Protein AF-A0AAQ2W128-F1 (afdb_monomer)

Sequence (150 aa):
MATVKYYVEHPNERPHSDNGFGNASDHVQRNKNGQADTNQTEKPQTEKPEEETPREEKPQSEKPESPKPTEEPEEESPEESEEPQVETEKVKEKLREAEDLLGKIQDPIIKSNAKETLTGLKNNLLFGTQDNNTIMAEAEKLLALLKESK

Solvent-accessible surface area (backbone atoms only — not comparable to full-atom values): 10312 Å² total; per-residue (Å²): 137,86,55,77,68,55,40,71,80,34,66,90,73,44,86,75,73,84,80,60,90,74,80,84,73,78,73,77,79,87,72,84,88,79,91,76,89,80,83,88,81,83,88,86,84,91,85,84,89,77,92,87,83,82,88,86,77,88,84,84,88,79,81,89,81,82,85,79,90,77,88,73,86,74,82,75,72,80,76,87,72,90,59,9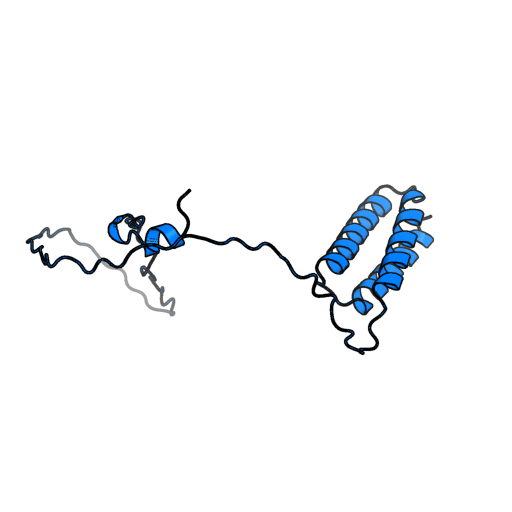9,58,52,56,68,65,61,43,52,52,48,51,48,54,38,52,64,43,50,72,65,38,76,50,69,66,60,39,51,53,52,50,52,51,51,51,51,50,51,49,27,65,74,71,59,77,49,56,51,54,60,48,38,56,52,42,51,52,51,39,50,53,47,64,73,55,92

Nearest PDB structures (foldseek):
  3lof-assembly3_E  TM=7.075E-01  e=1.823E+00  Homo sapiens
  5h6i-assembly3_C  TM=7.784E-01  e=4.590E+00  Streptococcus agalactiae
  6jlc-assembly1_A  TM=7.181E-01  e=9.033E+00  Mobiluncus curtisii ATCC 43063

Foldseek 3Di:
DDDPVNCVVVVVPPPDCPVPPDDPPPVPPPDDDDDDDDDDDDDDDDDDDDDDDDDDDDDDDDDDDDDDDDDDPPPPPDDDDPDPFDPLVVLVVLLVLLVVLLVVFPDPVLSVVLVVLSVVLVVCSVVVVDTRVVSSVSSVVSNVSSVVRD

Organism: Streptococcus pneumoniae (NCBI:txid1313)

Mean predicted aligned error: 20.37 Å

Structure (mmCIF, N/CA/C/O backbone):
data_AF-A0AAQ2W128-F1
#
_entry.id   AF-A0AAQ2W128-F1
#
loop_
_atom_site.group_PDB
_atom_site.id
_atom_site.type_symbol
_atom_site.label_atom_id
_atom_site.label_alt_id
_atom_site.label_comp_id
_atom_site.label_asym_id
_atom_site.label_entity_id
_atom_site.label_seq_id
_atom_site.pdbx_PDB_ins_code
_atom_site.Cartn_x
_atom_site.Cartn_y
_atom_site.Cartn_z
_atom_site.occupancy
_atom_site.B_iso_or_equiv
_atom_site.auth_seq_id
_atom_site.auth_comp_id
_atom_site.auth_asym_id
_atom_site.auth_atom_id
_atom_site.pdbx_PDB_model_num
ATOM 1 N N . MET A 1 1 ? -12.850 6.076 -35.286 1.00 56.25 1 MET A N 1
ATOM 2 C CA . MET A 1 1 ? -11.584 6.621 -34.752 1.00 56.25 1 MET A CA 1
ATOM 3 C C . MET A 1 1 ? -10.481 6.202 -35.707 1.00 56.25 1 MET A C 1
ATOM 5 O O . MET A 1 1 ? -10.318 5.007 -35.903 1.00 56.25 1 MET A O 1
ATOM 9 N N . ALA A 1 2 ? -9.808 7.145 -36.366 1.00 58.50 2 ALA A N 1
ATOM 10 C CA . ALA A 1 2 ? -8.711 6.827 -37.279 1.00 58.50 2 ALA A CA 1
ATOM 11 C C . ALA A 1 2 ? -7.399 6.752 -36.489 1.00 58.50 2 ALA A C 1
ATOM 13 O O . ALA A 1 2 ? -7.067 7.664 -35.734 1.00 58.50 2 ALA A O 1
ATOM 14 N N . THR A 1 3 ? -6.677 5.642 -36.619 1.00 60.78 3 THR A N 1
ATOM 15 C CA . THR A 1 3 ? -5.373 5.447 -35.971 1.00 60.78 3 THR A CA 1
ATOM 16 C C . THR A 1 3 ? -4.283 6.183 -36.739 1.00 60.78 3 THR A C 1
ATOM 18 O O . THR A 1 3 ? -4.385 6.305 -37.953 1.00 60.78 3 THR A O 1
ATOM 21 N N . VAL A 1 4 ? -3.197 6.588 -36.076 1.00 68.81 4 VAL A N 1
ATOM 22 C CA . VAL A 1 4 ? -2.044 7.264 -36.709 1.00 68.81 4 VAL A CA 1
ATOM 23 C C . VAL A 1 4 ? -1.557 6.542 -37.978 1.00 68.81 4 VAL A C 1
ATOM 25 O O . VAL A 1 4 ? -1.215 7.202 -38.953 1.00 68.81 4 VAL A O 1
ATOM 28 N N . LYS A 1 5 ? -1.629 5.200 -38.009 1.00 72.44 5 LYS A N 1
ATOM 29 C CA . LYS A 1 5 ? -1.322 4.374 -39.192 1.00 72.44 5 LYS A CA 1
ATOM 30 C C . LYS A 1 5 ? -2.143 4.752 -40.436 1.00 72.44 5 LYS A C 1
ATOM 32 O O . LYS A 1 5 ? -1.579 4.856 -41.515 1.00 72.44 5 LYS A O 1
ATOM 37 N N . TYR A 1 6 ? -3.435 5.046 -40.280 1.00 80.31 6 TYR A N 1
ATOM 38 C CA . TYR A 1 6 ? -4.336 5.414 -41.382 1.00 80.31 6 TYR A CA 1
ATOM 39 C C . TYR A 1 6 ? -3.842 6.656 -42.127 1.00 80.31 6 TYR A C 1
ATOM 41 O O . TYR A 1 6 ? -3.812 6.692 -43.351 1.00 80.31 6 TYR A O 1
ATOM 49 N N . TYR A 1 7 ? -3.374 7.654 -41.383 1.00 78.44 7 TYR A N 1
ATOM 50 C CA . TYR A 1 7 ? -2.864 8.904 -41.931 1.00 78.44 7 TYR A CA 1
ATOM 51 C C . TYR A 1 7 ? -1.473 8.782 -42.558 1.00 78.44 7 TYR A C 1
ATOM 53 O O . TYR A 1 7 ? -1.069 9.646 -43.336 1.00 78.44 7 TYR A O 1
ATOM 61 N N . VAL A 1 8 ? -0.710 7.737 -42.236 1.00 78.06 8 VAL A N 1
ATOM 62 C CA . VAL A 1 8 ? 0.535 7.425 -42.953 1.00 78.06 8 VAL A CA 1
ATOM 63 C C . VAL A 1 8 ? 0.220 7.005 -44.387 1.00 78.06 8 VAL A C 1
ATOM 65 O O . VAL A 1 8 ? 0.871 7.489 -45.306 1.00 78.06 8 VAL A O 1
ATOM 68 N N . GLU A 1 9 ? -0.821 6.194 -44.565 1.00 72.38 9 GLU A N 1
ATOM 69 C CA . GLU A 1 9 ? -1.276 5.699 -45.870 1.00 72.38 9 GLU A CA 1
ATOM 70 C C . GLU A 1 9 ? -2.165 6.703 -46.625 1.00 72.38 9 GLU A C 1
ATOM 72 O O . GLU A 1 9 ? -2.154 6.728 -47.853 1.00 72.38 9 GLU A O 1
ATOM 77 N N . HIS A 1 10 ? -2.882 7.574 -45.907 1.00 80.06 10 HIS A N 1
ATOM 78 C CA . HIS A 1 10 ? -3.784 8.587 -46.467 1.00 80.06 10 HIS A CA 1
ATOM 79 C C . HIS A 1 10 ? -3.293 9.998 -46.095 1.00 80.06 10 HIS A C 1
ATOM 81 O O . HIS A 1 10 ? -3.895 10.668 -45.249 1.00 80.06 10 HIS A O 1
ATOM 87 N N . PRO A 1 11 ? -2.180 10.478 -46.690 1.00 72.69 11 PRO A N 1
ATOM 88 C CA . PRO A 1 11 ? -1.578 11.761 -46.325 1.00 72.69 11 PRO A CA 1
ATOM 89 C C . PRO A 1 11 ? -2.514 12.951 -46.575 1.00 72.69 11 PRO A C 1
ATOM 91 O O . PRO A 1 11 ? -2.453 13.927 -45.834 1.00 72.69 11 PRO A O 1
ATOM 94 N N . ASN A 1 12 ? -3.410 12.836 -47.559 1.00 74.31 12 ASN A N 1
ATOM 95 C CA . ASN A 1 12 ? -4.380 13.872 -47.928 1.00 74.31 12 ASN A CA 1
ATOM 96 C C . ASN A 1 12 ? -5.635 13.884 -47.042 1.00 74.31 12 ASN A C 1
ATOM 98 O O . ASN A 1 12 ? -6.416 14.824 -47.104 1.00 74.31 12 ASN A O 1
ATOM 102 N N . GLU A 1 13 ? -5.850 12.839 -46.243 1.00 75.88 13 GLU A N 1
ATOM 103 C CA . GLU A 1 13 ? -6.985 12.750 -45.315 1.00 75.88 13 GLU A CA 1
ATOM 104 C C . GLU A 1 13 ? -6.562 13.047 -43.876 1.00 75.88 13 GLU A C 1
ATOM 106 O O . GLU A 1 13 ? -7.362 12.934 -42.947 1.00 75.88 13 GLU A O 1
ATOM 111 N N . ARG A 1 14 ? -5.292 13.429 -43.678 1.00 77.31 14 ARG A N 1
ATOM 112 C CA . ARG A 1 14 ? -4.789 13.890 -42.388 1.00 77.31 14 ARG A CA 1
ATOM 113 C C . ARG A 1 14 ? -5.649 15.039 -41.876 1.00 77.31 14 ARG A C 1
ATOM 115 O O . ARG A 1 14 ? -5.919 15.962 -42.641 1.00 77.31 14 ARG A O 1
ATOM 122 N N . PRO A 1 15 ? -6.040 15.036 -40.588 1.00 76.06 15 PRO A N 1
ATOM 123 C CA . PRO A 1 15 ? -6.687 16.188 -39.997 1.00 76.06 15 PRO A CA 1
ATOM 124 C C . PRO A 1 15 ? -5.727 17.366 -40.129 1.00 76.06 15 PRO A C 1
ATOM 126 O O . PRO A 1 15 ? -4.645 17.383 -39.540 1.00 76.06 15 PRO A O 1
ATOM 129 N N . HIS A 1 16 ? -6.117 18.320 -40.964 1.00 67.38 16 HIS A N 1
ATOM 130 C CA . HIS A 1 16 ? -5.399 19.564 -41.133 1.00 67.38 16 HIS A CA 1
ATOM 131 C C . HIS A 1 16 ? -5.674 20.429 -39.903 1.00 67.38 16 HIS A C 1
ATOM 133 O O . HIS A 1 16 ? -6.817 20.775 -39.605 1.00 67.38 16 HIS A O 1
ATOM 139 N N . SER A 1 17 ? -4.623 20.732 -39.145 1.00 63.56 17 SER A N 1
ATOM 140 C CA . SER A 1 17 ? -4.711 21.620 -37.989 1.00 63.56 17 SER A CA 1
ATOM 141 C C . SER A 1 17 ? -4.798 23.075 -38.453 1.00 63.56 17 SER A C 1
ATOM 143 O O . SER A 1 17 ? -3.788 23.772 -38.470 1.00 63.56 17 SER A O 1
ATOM 145 N N . ASP A 1 18 ? -5.999 23.557 -38.777 1.00 59.00 18 ASP A N 1
ATOM 146 C CA . ASP A 1 18 ? -6.242 24.991 -39.034 1.00 59.00 18 ASP A CA 1
ATOM 147 C C . ASP A 1 18 ? -6.109 25.847 -37.761 1.00 59.00 18 ASP A C 1
ATOM 149 O O . ASP A 1 18 ? -5.929 27.061 -37.820 1.00 59.00 18 ASP A O 1
ATOM 153 N N . ASN A 1 19 ? -6.149 25.225 -36.579 1.00 61.69 19 ASN A N 1
ATOM 154 C CA . ASN A 1 19 ? -6.075 25.911 -35.288 1.00 61.69 19 ASN A CA 1
ATOM 155 C C . ASN A 1 19 ? -4.645 26.189 -34.787 1.00 61.69 19 ASN A C 1
ATOM 157 O O . ASN A 1 19 ? -4.467 26.446 -33.599 1.00 61.69 19 ASN A O 1
ATOM 161 N N . GLY A 1 20 ? -3.632 26.158 -35.660 1.00 58.81 20 GLY A N 1
ATOM 162 C CA . GLY A 1 20 ? -2.316 26.738 -35.360 1.00 58.81 20 GLY A CA 1
ATOM 163 C C . GLY A 1 20 ? -1.631 26.183 -34.107 1.00 58.81 20 GLY A C 1
ATOM 164 O O . GLY A 1 20 ? -1.015 26.937 -33.355 1.00 58.81 20 GLY A O 1
ATOM 165 N N . PHE A 1 21 ? -1.725 24.875 -33.847 1.00 55.47 21 PHE A N 1
ATOM 166 C CA . PHE A 1 21 ? -0.965 24.258 -32.758 1.00 55.47 21 PHE A CA 1
ATOM 167 C C . PHE A 1 21 ? 0.488 24.048 -33.199 1.00 55.47 21 PHE A C 1
ATOM 169 O O . PHE A 1 21 ? 0.908 22.951 -33.558 1.00 55.47 21 PHE A O 1
ATOM 176 N N . GLY A 1 22 ? 1.242 25.142 -33.243 1.00 56.88 22 GLY A N 1
ATOM 177 C CA . GLY A 1 22 ? 2.646 25.127 -33.619 1.00 56.88 22 GLY A CA 1
ATOM 178 C C . GLY A 1 22 ? 3.119 26.486 -34.102 1.00 56.88 22 GLY A C 1
ATOM 179 O O . GLY A 1 22 ? 2.806 26.856 -35.222 1.00 56.88 22 GLY A O 1
ATOM 180 N N . ASN A 1 23 ? 3.941 27.124 -33.260 1.00 50.12 23 ASN A N 1
ATOM 181 C CA . ASN A 1 23 ? 4.873 28.235 -33.510 1.00 50.12 23 ASN A CA 1
ATOM 182 C C . ASN A 1 23 ? 4.511 29.672 -33.091 1.00 50.12 23 ASN A C 1
ATOM 184 O O . ASN A 1 23 ? 5.380 30.533 -33.210 1.00 50.12 23 ASN A O 1
ATOM 188 N N . ALA A 1 24 ? 3.362 29.941 -32.469 1.00 53.88 24 ALA A N 1
ATOM 189 C CA . ALA A 1 24 ? 3.171 31.205 -31.745 1.00 53.88 24 ALA A CA 1
ATOM 190 C C . ALA A 1 24 ? 3.848 31.159 -30.360 1.00 53.88 24 ALA A C 1
ATOM 192 O O . ALA A 1 24 ? 3.223 31.405 -29.330 1.00 53.88 24 ALA A O 1
ATOM 193 N N . SER A 1 25 ? 5.138 30.820 -30.319 1.00 56.19 25 SER A N 1
ATOM 194 C CA . SER A 1 25 ? 5.965 31.176 -29.170 1.00 56.19 25 SER A CA 1
ATOM 195 C C . SER A 1 25 ? 6.191 32.681 -29.241 1.00 56.19 25 SER A C 1
ATOM 197 O O . SER A 1 25 ? 7.239 33.132 -29.697 1.00 56.19 25 SER A O 1
ATOM 199 N N . ASP A 1 26 ? 5.215 33.465 -28.784 1.00 59.94 26 ASP A N 1
ATOM 200 C CA . ASP A 1 26 ? 5.511 34.798 -28.272 1.00 59.94 26 ASP A CA 1
ATOM 201 C C . ASP A 1 26 ? 6.291 34.589 -26.971 1.00 59.94 26 ASP A C 1
ATOM 203 O O . ASP A 1 26 ? 5.754 34.537 -25.861 1.00 59.94 26 ASP A O 1
ATOM 207 N N . HIS A 1 27 ? 7.582 34.293 -27.126 1.00 55.75 27 HIS A N 1
ATOM 208 C CA . HIS A 1 27 ? 8.497 34.221 -26.010 1.00 55.75 27 HIS A CA 1
ATOM 209 C C . HIS A 1 27 ? 8.707 35.655 -25.545 1.00 55.75 27 HIS A C 1
ATOM 211 O O . HIS A 1 27 ? 9.624 36.344 -25.987 1.00 55.75 27 HIS A O 1
ATOM 217 N N . VAL A 1 28 ? 7.811 36.101 -24.666 1.00 50.91 28 VAL A N 1
ATOM 218 C CA . VAL A 1 28 ? 7.915 37.363 -23.949 1.00 50.91 28 VAL A CA 1
ATOM 219 C C . VAL A 1 28 ? 9.291 37.397 -23.288 1.00 50.91 28 VAL A C 1
ATOM 221 O O . VAL A 1 28 ? 9.506 36.806 -22.226 1.00 50.91 28 VAL A O 1
ATOM 224 N N . GLN A 1 29 ? 10.236 38.111 -23.902 1.00 55.69 29 GLN A N 1
ATOM 225 C CA . GLN A 1 29 ? 11.457 38.550 -23.245 1.00 55.69 29 GLN A CA 1
ATOM 226 C C . GLN A 1 29 ? 11.055 39.572 -22.184 1.00 55.69 29 GLN A C 1
ATOM 228 O O . GLN A 1 29 ? 11.142 40.783 -22.372 1.00 55.69 29 GLN A O 1
ATOM 233 N N . ARG A 1 30 ? 10.583 39.080 -21.035 1.00 59.31 30 ARG A N 1
ATOM 234 C CA . ARG A 1 30 ? 10.396 39.907 -19.849 1.00 59.31 30 ARG A CA 1
ATOM 235 C C . ARG A 1 30 ? 11.769 40.198 -19.257 1.00 59.31 30 ARG A C 1
ATOM 237 O O . ARG A 1 30 ? 12.270 39.492 -18.387 1.00 59.31 30 ARG A O 1
ATOM 244 N N . ASN A 1 31 ? 12.360 41.260 -19.773 1.00 50.81 31 ASN A N 1
ATOM 245 C CA . ASN A 1 31 ? 13.592 41.890 -19.338 1.00 50.81 31 ASN A CA 1
ATOM 246 C C . ASN A 1 31 ? 13.248 43.348 -18.944 1.00 50.81 31 ASN A C 1
ATOM 248 O O . ASN A 1 31 ? 12.285 43.932 -19.428 1.00 50.81 31 ASN A O 1
ATOM 252 N N . LYS A 1 32 ? 13.941 43.852 -17.928 1.00 52.69 32 LYS A N 1
ATOM 253 C CA . LYS A 1 32 ? 13.529 44.853 -16.942 1.00 52.69 32 LYS A CA 1
ATOM 254 C C . LYS A 1 32 ? 13.887 46.286 -17.379 1.00 52.69 32 LYS A C 1
ATOM 256 O O . LYS A 1 32 ? 14.969 46.506 -17.902 1.00 52.69 32 LYS A O 1
ATOM 261 N N . ASN A 1 33 ? 13.029 47.240 -16.994 1.00 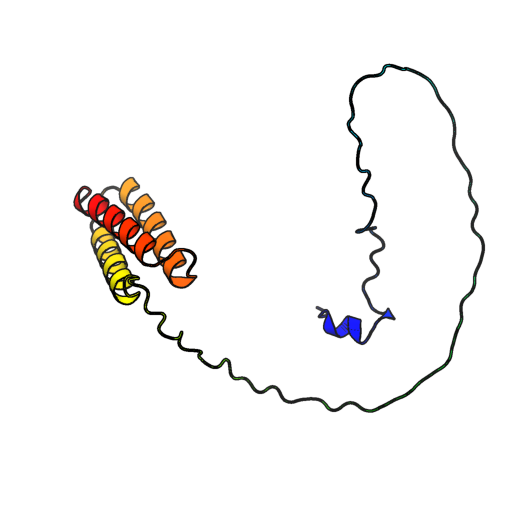49.44 33 ASN A N 1
ATOM 262 C CA . ASN A 1 33 ? 13.241 48.699 -16.930 1.00 49.44 33 ASN A CA 1
ATOM 263 C C . ASN A 1 33 ? 13.245 49.490 -18.256 1.00 49.44 33 ASN A C 1
ATOM 265 O O . ASN A 1 33 ? 14.224 49.490 -18.991 1.00 49.44 33 ASN A O 1
ATOM 269 N N . GLY A 1 34 ? 12.215 50.319 -18.459 1.00 41.41 34 GLY A N 1
ATOM 270 C CA . GLY A 1 34 ? 12.255 51.434 -19.411 1.00 41.41 34 GLY A CA 1
ATOM 271 C C . GLY A 1 34 ? 10.870 51.999 -19.704 1.00 41.41 34 GLY A C 1
ATOM 272 O O . GLY A 1 34 ? 10.038 51.323 -20.293 1.00 41.41 34 GLY A O 1
ATOM 273 N N . GLN A 1 35 ? 10.616 53.222 -19.250 1.00 46.38 35 GLN A N 1
ATOM 274 C CA . GLN A 1 35 ? 9.434 54.017 -19.579 1.00 46.38 35 GLN A CA 1
ATOM 275 C C . GLN A 1 35 ? 9.317 54.240 -21.095 1.00 46.38 35 GLN A C 1
ATOM 277 O O . GLN A 1 35 ? 10.339 54.476 -21.731 1.00 46.38 35 GLN A O 1
ATOM 282 N N . ALA A 1 36 ? 8.092 54.283 -21.624 1.00 39.00 36 ALA A N 1
ATOM 283 C CA . ALA A 1 36 ? 7.626 55.350 -22.518 1.00 39.00 36 ALA A CA 1
ATOM 284 C C . ALA A 1 36 ? 6.162 55.106 -22.917 1.00 39.00 36 ALA A C 1
ATOM 286 O O . ALA A 1 36 ? 5.835 54.133 -23.593 1.00 39.00 36 ALA A O 1
ATOM 287 N N . ASP A 1 37 ? 5.294 56.033 -22.516 1.00 48.19 37 ASP A N 1
ATOM 288 C CA . ASP A 1 37 ? 4.127 56.436 -23.294 1.00 48.19 37 ASP A CA 1
ATOM 289 C C . ASP A 1 37 ? 4.478 56.571 -24.786 1.00 48.19 37 ASP A C 1
ATOM 291 O O . ASP A 1 37 ? 5.559 57.056 -25.115 1.00 48.19 37 ASP A O 1
ATOM 295 N N . THR A 1 38 ? 3.559 56.218 -25.689 1.00 38.06 38 THR A N 1
ATOM 296 C CA . THR A 1 38 ? 3.002 57.122 -26.720 1.00 38.06 38 THR A CA 1
ATOM 297 C C . THR A 1 38 ? 2.279 56.363 -27.847 1.00 38.06 38 THR A C 1
ATOM 299 O O . THR A 1 38 ? 2.830 55.488 -28.495 1.00 38.06 38 THR A O 1
ATOM 302 N N . ASN A 1 39 ? 1.036 56.798 -28.075 1.00 33.78 39 ASN A N 1
ATOM 303 C CA . ASN A 1 39 ? 0.362 57.055 -29.356 1.00 33.78 39 ASN A CA 1
ATOM 304 C C . ASN A 1 39 ? 0.231 55.971 -30.449 1.00 33.78 39 ASN A C 1
ATOM 306 O O . ASN A 1 39 ? 1.192 55.576 -31.087 1.00 33.78 39 ASN A O 1
ATOM 310 N N . GLN A 1 40 ? -1.047 55.693 -30.751 1.00 36.84 40 GLN A N 1
ATOM 311 C CA . GLN A 1 40 ? -1.702 55.747 -32.072 1.00 36.84 40 GLN A CA 1
ATOM 312 C C . GLN A 1 40 ? -1.033 55.076 -33.292 1.00 36.84 40 GLN A C 1
ATOM 314 O O . GLN A 1 40 ? 0.061 55.452 -33.696 1.00 36.84 40 GLN A O 1
ATOM 319 N N . THR A 1 41 ? -1.813 54.285 -34.042 1.00 33.72 41 THR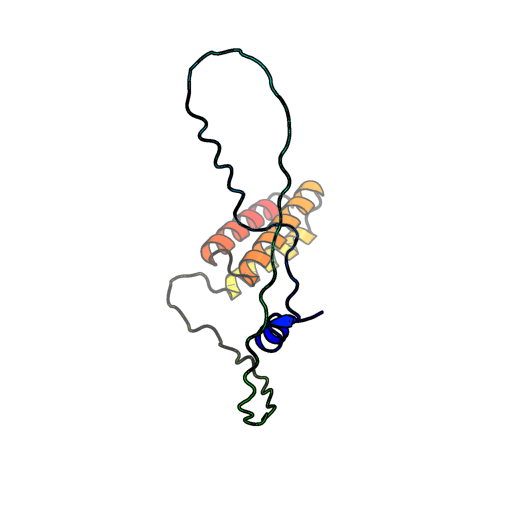 A N 1
ATOM 320 C CA . THR A 1 41 ? -2.382 54.664 -35.368 1.00 33.72 41 THR A CA 1
ATOM 321 C C . THR A 1 41 ? -2.685 53.420 -36.229 1.00 33.72 41 THR A C 1
ATOM 323 O O . THR A 1 41 ? -1.868 52.519 -36.351 1.00 33.72 41 THR A O 1
ATOM 326 N N . GLU A 1 42 ? -3.911 53.408 -36.761 1.00 35.84 42 GLU A N 1
ATOM 327 C CA . GLU A 1 42 ? -4.481 52.781 -37.973 1.00 35.84 42 GLU A CA 1
ATOM 328 C C . GLU A 1 42 ? -3.957 51.454 -38.596 1.00 35.84 42 GLU A C 1
ATOM 330 O O . GLU A 1 42 ? -2.803 51.283 -38.965 1.00 35.84 42 GLU A O 1
ATOM 335 N N . LYS A 1 43 ? -4.943 50.561 -38.820 1.00 42.91 43 LYS A N 1
ATOM 336 C CA . LYS A 1 43 ? -5.238 49.654 -39.971 1.00 42.91 43 LYS A CA 1
ATOM 337 C C . LYS A 1 43 ? -4.645 50.066 -41.361 1.00 42.91 43 LYS A C 1
ATOM 339 O O . LYS A 1 43 ? -4.213 51.199 -41.505 1.00 42.91 43 LYS A O 1
ATOM 344 N N . PRO A 1 44 ? -4.942 49.360 -42.487 1.00 60.38 44 PRO A N 1
ATOM 345 C CA . PRO A 1 44 ? -4.962 47.913 -42.827 1.00 60.38 44 PRO A CA 1
ATOM 346 C C . PRO A 1 44 ? -4.361 47.643 -44.244 1.00 60.38 44 PRO A C 1
ATOM 348 O O . PRO A 1 44 ? -4.553 48.484 -45.107 1.00 60.38 44 PRO A O 1
ATOM 351 N N . GLN A 1 45 ? -3.782 46.483 -44.603 1.00 33.81 45 GLN A N 1
ATOM 352 C CA . GLN A 1 45 ? -3.644 46.135 -46.044 1.00 33.81 45 GLN A CA 1
ATOM 353 C C . GLN A 1 45 ? -3.832 44.641 -46.342 1.00 33.81 45 GLN A C 1
ATOM 355 O O . GLN A 1 45 ? -3.041 43.779 -45.973 1.00 33.81 45 GLN A O 1
ATOM 360 N N . THR A 1 46 ? -4.955 44.393 -47.010 1.00 47.75 46 THR A N 1
ATOM 361 C CA . THR A 1 46 ? -5.262 43.329 -47.965 1.00 47.75 46 THR A CA 1
ATOM 362 C C . THR A 1 46 ? -4.158 43.194 -49.014 1.00 47.75 46 THR A C 1
ATOM 364 O O . THR A 1 46 ? -3.829 44.199 -49.624 1.00 47.75 46 THR A O 1
ATOM 367 N N . GLU A 1 47 ? -3.689 41.978 -49.302 1.00 37.03 47 GLU A N 1
ATOM 368 C CA . GLU A 1 47 ? -3.555 41.474 -50.678 1.00 37.03 47 GLU A CA 1
ATOM 369 C C . GLU A 1 47 ? -3.198 39.981 -50.687 1.00 37.03 47 GLU A C 1
ATOM 371 O O . GLU A 1 47 ? -2.274 39.516 -50.026 1.00 37.03 47 GLU A O 1
ATOM 376 N N . LYS A 1 48 ? -3.998 39.238 -51.446 1.00 49.81 48 LYS A N 1
ATOM 377 C CA . LYS A 1 48 ? -3.758 37.890 -51.955 1.00 49.81 48 LYS A CA 1
ATOM 378 C C . LYS A 1 48 ? -3.540 38.096 -53.457 1.00 49.81 48 LYS A C 1
ATOM 380 O O . LYS A 1 48 ? -4.328 38.840 -54.041 1.00 49.81 48 LYS A O 1
ATOM 385 N N . PRO A 1 49 ? -2.516 37.503 -54.071 1.00 51.06 49 PRO A N 1
ATOM 386 C CA . PRO A 1 49 ? -2.755 36.494 -55.123 1.00 51.06 49 PRO A CA 1
ATOM 387 C C . PRO A 1 49 ? -1.670 35.393 -55.033 1.00 51.06 49 PRO A C 1
ATOM 389 O O . PRO A 1 49 ? -0.766 35.512 -54.217 1.00 51.06 49 PRO A O 1
ATOM 392 N N . GLU A 1 50 ? -1.606 34.257 -55.716 1.00 36.53 50 GLU A N 1
ATOM 393 C CA . GLU A 1 50 ? -2.264 33.508 -56.798 1.00 36.53 50 GLU A CA 1
ATOM 394 C C . GLU A 1 50 ? -1.693 32.074 -56.579 1.00 36.53 50 GLU A C 1
ATOM 396 O O . GLU A 1 50 ? -0.563 31.917 -56.121 1.00 36.53 50 GLU A O 1
ATOM 401 N N . GLU A 1 51 ? -2.502 31.017 -56.514 1.00 46.91 51 GLU A N 1
ATOM 402 C CA . GLU A 1 51 ? -2.639 30.034 -57.604 1.00 46.91 51 GLU A CA 1
ATOM 403 C C . GLU A 1 51 ? -1.296 29.461 -58.107 1.00 46.91 51 GLU A C 1
ATOM 405 O O . GLU A 1 51 ? -0.612 30.138 -58.851 1.00 46.91 51 GLU A O 1
ATOM 410 N N . GLU A 1 52 ? -0.944 28.223 -57.712 1.00 35.97 52 GLU A N 1
ATOM 411 C CA . GLU A 1 52 ? -0.312 27.193 -58.570 1.00 35.97 52 GLU A CA 1
ATOM 412 C C . GLU A 1 52 ? -0.357 25.814 -57.868 1.00 35.97 52 GLU A C 1
ATOM 414 O O . GLU A 1 52 ? 0.457 25.457 -57.019 1.00 35.97 52 GLU A O 1
ATOM 419 N N . THR A 1 53 ? -1.333 25.000 -58.257 1.00 45.12 53 THR A N 1
ATOM 420 C CA . THR A 1 53 ? -1.199 23.534 -58.369 1.00 45.12 53 THR A CA 1
ATOM 421 C C . THR A 1 53 ? -1.422 23.235 -59.855 1.00 45.12 53 THR A C 1
ATOM 423 O O . THR A 1 53 ? -2.281 23.927 -60.404 1.00 45.12 53 THR A O 1
ATOM 426 N N . PRO A 1 54 ? -0.785 22.247 -60.529 1.00 46.22 54 PRO A N 1
ATOM 427 C CA . PRO A 1 54 ? -0.591 20.886 -60.011 1.00 46.22 54 PRO A CA 1
ATOM 428 C C . PRO A 1 54 ? 0.678 20.148 -60.519 1.00 46.22 54 PRO A C 1
ATOM 430 O O . PRO A 1 54 ? 1.083 20.269 -61.672 1.00 46.22 54 PRO A O 1
ATOM 433 N N . ARG A 1 55 ? 1.269 19.259 -59.710 1.00 42.50 55 ARG A N 1
ATOM 434 C CA . ARG A 1 55 ? 2.139 18.190 -60.242 1.00 42.50 55 ARG A CA 1
ATOM 435 C C . ARG A 1 55 ? 1.430 16.850 -60.091 1.00 42.50 55 ARG A C 1
ATOM 437 O O . ARG A 1 55 ? 1.524 16.197 -59.058 1.00 42.50 55 ARG A O 1
ATOM 444 N N . GLU A 1 56 ? 0.691 16.477 -61.132 1.00 48.34 56 GLU A N 1
ATOM 445 C CA . GLU A 1 56 ? 0.376 15.080 -61.419 1.00 48.34 56 GLU A CA 1
ATOM 446 C C . GLU A 1 56 ? 1.633 14.404 -61.982 1.00 48.34 56 GLU A C 1
ATOM 448 O O . GLU A 1 56 ? 2.099 14.771 -63.054 1.00 48.34 56 GLU A O 1
ATOM 453 N N . GLU A 1 57 ? 2.135 13.374 -61.305 1.00 42.69 57 GLU A N 1
ATOM 454 C CA . GLU A 1 57 ? 2.622 12.166 -61.974 1.00 42.69 57 GLU A CA 1
ATOM 455 C C . GLU A 1 57 ? 2.262 10.965 -61.088 1.00 42.69 57 GLU A C 1
ATOM 457 O O . GLU A 1 57 ? 2.524 10.940 -59.886 1.00 42.69 57 GLU A O 1
ATOM 462 N N . LYS A 1 58 ? 1.540 10.019 -61.693 1.00 48.28 58 LYS A N 1
ATOM 463 C CA . LYS A 1 58 ? 1.010 8.790 -61.088 1.00 48.28 58 LYS A CA 1
ATOM 464 C C . LYS A 1 58 ? 2.103 7.680 -61.047 1.00 48.28 58 LYS A C 1
ATOM 466 O O . LYS A 1 58 ? 3.284 7.990 -61.102 1.00 48.28 58 LYS A O 1
ATOM 471 N N . PRO A 1 59 ? 1.767 6.378 -60.941 1.00 50.81 59 PRO A N 1
ATOM 472 C CA . PRO A 1 59 ? 1.843 5.611 -59.703 1.00 50.81 59 PRO A CA 1
ATOM 473 C C . PRO A 1 59 ? 2.818 4.420 -59.833 1.00 50.81 59 PRO A C 1
ATOM 475 O O . PRO A 1 59 ? 2.957 3.836 -60.904 1.00 50.81 59 PRO A O 1
ATOM 478 N N . GLN A 1 60 ? 3.420 3.951 -58.742 1.00 43.09 60 GLN A N 1
ATOM 479 C CA . GLN A 1 60 ? 3.880 2.560 -58.705 1.00 43.09 60 GLN A CA 1
ATOM 480 C C . GLN A 1 60 ? 3.135 1.805 -57.619 1.00 43.09 60 GLN A C 1
ATOM 482 O O . GLN A 1 60 ? 3.416 1.883 -56.429 1.00 43.09 60 GLN A O 1
ATOM 487 N N . SER A 1 61 ? 2.111 1.106 -58.098 1.00 52.38 61 SER A N 1
ATOM 488 C CA . SER A 1 61 ? 1.523 -0.050 -57.458 1.00 52.38 61 SER A CA 1
ATOM 489 C C . SER A 1 61 ? 2.598 -1.105 -57.215 1.00 52.38 61 SER A C 1
ATOM 491 O O . SER A 1 61 ? 3.135 -1.646 -58.174 1.00 52.38 61 SER A O 1
ATOM 493 N N . GLU A 1 62 ? 2.794 -1.497 -55.962 1.00 48.00 62 GLU A N 1
ATOM 494 C CA . GLU A 1 62 ? 3.024 -2.903 -55.647 1.00 48.00 62 GLU A CA 1
ATOM 495 C C . GLU A 1 62 ? 2.157 -3.296 -54.445 1.00 48.00 62 GLU A C 1
ATOM 497 O O . GLU A 1 62 ? 2.333 -2.853 -53.318 1.00 48.00 62 GLU A O 1
ATOM 502 N N . LYS A 1 63 ? 1.104 -4.022 -54.821 1.00 50.66 63 LYS A N 1
ATOM 503 C CA . LYS A 1 63 ? 0.283 -5.025 -54.140 1.00 50.66 63 LYS A CA 1
ATOM 504 C C . LYS A 1 63 ? 0.337 -5.166 -52.595 1.00 50.66 63 LYS A C 1
ATOM 506 O O . LYS A 1 63 ? 1.411 -5.284 -52.017 1.00 50.66 63 LYS A O 1
ATOM 511 N N . PRO A 1 64 ? -0.837 -5.335 -51.949 1.00 54.66 64 PRO A N 1
ATOM 512 C CA . PRO A 1 64 ? -0.962 -5.636 -50.528 1.00 54.66 64 PRO A CA 1
ATOM 513 C C . PRO A 1 64 ? -0.791 -7.139 -50.255 1.00 54.66 64 PRO A C 1
ATOM 515 O O . PRO A 1 64 ? -1.411 -7.970 -50.920 1.00 54.66 64 PRO A O 1
ATOM 518 N N . GLU A 1 65 ? -0.040 -7.488 -49.214 1.00 48.00 65 GLU A N 1
ATOM 519 C CA . GLU A 1 65 ? -0.222 -8.744 -48.480 1.00 48.00 65 GLU A CA 1
ATOM 520 C C . GLU A 1 65 ? -0.516 -8.407 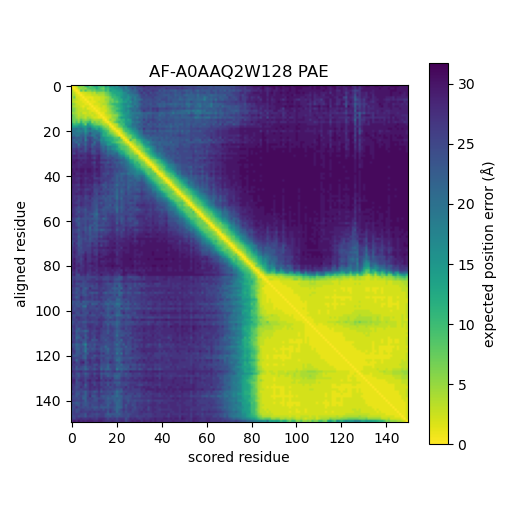-47.015 1.00 48.00 65 GLU A C 1
ATOM 522 O O . GLU A 1 65 ? 0.358 -8.113 -46.207 1.00 48.00 65 GLU A O 1
ATOM 527 N N . SER A 1 66 ? -1.804 -8.393 -46.685 1.00 54.66 66 SER A N 1
ATOM 528 C CA . SER A 1 66 ? -2.286 -8.600 -45.318 1.00 54.66 66 SER A CA 1
ATOM 529 C C . SER A 1 66 ? -2.191 -10.102 -44.975 1.00 54.66 66 SER A C 1
ATOM 531 O O . SER A 1 66 ? -2.054 -10.924 -45.876 1.00 54.66 66 SER A O 1
ATOM 533 N N . PRO A 1 67 ? -2.541 -10.528 -43.755 1.00 54.66 67 PRO A N 1
ATOM 534 C CA . PRO A 1 67 ? -1.950 -10.217 -42.460 1.00 54.66 67 PRO A CA 1
ATOM 535 C C . PRO A 1 67 ? -1.551 -11.529 -41.741 1.00 54.66 67 PRO A C 1
ATOM 537 O O . PRO A 1 67 ? -2.041 -12.611 -42.066 1.00 54.66 67 PRO A O 1
ATOM 540 N N . LYS A 1 68 ? -0.766 -11.452 -40.666 1.00 52.50 68 LYS A N 1
ATOM 541 C CA . LYS A 1 68 ? -0.891 -12.454 -39.600 1.00 52.50 68 LYS A CA 1
ATOM 542 C C . LYS A 1 68 ? -0.757 -11.775 -38.239 1.00 52.50 68 LYS A C 1
ATOM 544 O O . LYS A 1 68 ? 0.321 -11.274 -37.934 1.00 52.50 68 LYS A O 1
ATOM 549 N N . PRO A 1 69 ? -1.835 -11.705 -37.440 1.00 57.91 69 PRO A N 1
ATOM 550 C CA . PRO A 1 69 ? -1.715 -11.451 -36.021 1.00 57.91 69 PRO A CA 1
ATOM 551 C C . PRO A 1 69 ? -1.311 -12.783 -35.391 1.00 57.91 69 PRO A C 1
ATOM 553 O O . PRO A 1 69 ? -2.084 -13.739 -35.413 1.00 57.91 69 PRO A O 1
ATOM 556 N N . THR A 1 70 ? -0.090 -12.871 -34.886 1.00 47.09 70 THR A N 1
ATOM 557 C CA . THR A 1 70 ? 0.216 -13.898 -33.895 1.00 47.09 70 THR A CA 1
ATOM 558 C C . THR A 1 70 ? 0.303 -13.162 -32.573 1.00 47.09 70 THR A C 1
ATOM 560 O O . THR A 1 70 ? 1.246 -12.413 -32.327 1.00 47.09 70 THR A O 1
ATOM 563 N N . GLU A 1 71 ? -0.780 -13.283 -31.808 1.00 56.03 71 GLU A N 1
ATOM 564 C CA . GLU A 1 71 ? -0.754 -13.165 -30.359 1.00 56.03 71 GLU A CA 1
ATOM 565 C C . GLU A 1 71 ? 0.348 -14.066 -29.815 1.00 56.03 71 GLU A C 1
ATOM 567 O O . GLU A 1 71 ? 0.361 -15.253 -30.121 1.00 56.03 71 GLU A O 1
ATOM 572 N N . GLU A 1 72 ? 1.220 -13.490 -29.003 1.00 56.47 72 GLU A N 1
ATOM 573 C CA . GLU A 1 72 ? 1.750 -14.087 -27.780 1.00 56.47 72 GLU A CA 1
ATOM 574 C C . GLU A 1 72 ? 2.397 -12.926 -27.010 1.00 56.47 72 GLU A C 1
ATOM 576 O O . GLU A 1 72 ? 3.427 -12.406 -27.438 1.00 56.47 72 GLU A O 1
ATOM 581 N N . PRO A 1 73 ? 1.791 -12.409 -25.924 1.00 54.28 73 PRO A N 1
ATOM 582 C CA . PRO A 1 73 ? 2.596 -11.771 -24.904 1.00 54.28 73 PRO A CA 1
ATOM 583 C C . PRO A 1 73 ? 3.353 -12.912 -24.226 1.00 54.28 73 PRO A C 1
ATOM 585 O O . PRO A 1 73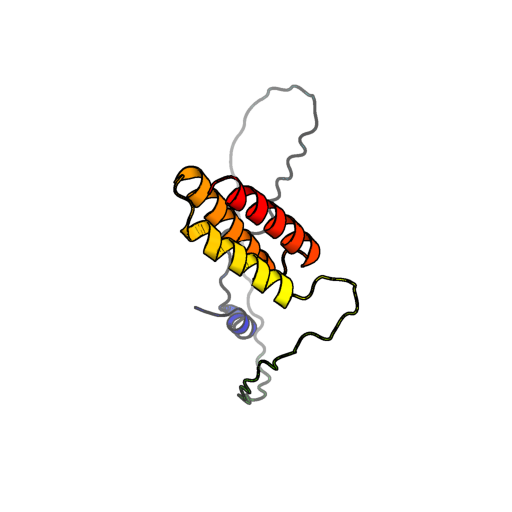 ? 2.788 -13.626 -23.398 1.00 54.28 73 PRO A O 1
ATOM 588 N N . GLU A 1 74 ? 4.594 -13.141 -24.652 1.00 52.25 74 GLU A N 1
ATOM 589 C CA . GLU A 1 74 ? 5.521 -13.978 -23.902 1.00 52.25 74 GLU A CA 1
ATOM 590 C C . GLU A 1 74 ? 5.561 -13.438 -22.469 1.00 52.25 74 GLU A C 1
ATOM 592 O O . GLU A 1 74 ? 5.878 -12.271 -22.222 1.00 52.25 74 GLU A O 1
ATOM 597 N N . GLU A 1 75 ? 5.141 -14.287 -21.531 1.00 57.44 75 GLU A N 1
ATOM 598 C CA . GLU A 1 75 ? 5.424 -14.137 -20.115 1.00 57.44 75 GLU A CA 1
ATOM 599 C C . GLU A 1 75 ? 6.948 -14.128 -19.943 1.00 57.44 75 GLU A C 1
ATOM 601 O O . GLU A 1 75 ? 7.565 -15.159 -19.679 1.00 57.44 75 GLU A O 1
ATOM 606 N N . GLU A 1 76 ? 7.580 -12.964 -20.083 1.00 46.38 76 GLU A N 1
ATOM 607 C CA . GLU A 1 76 ? 8.912 -12.762 -19.524 1.00 46.38 76 GLU A CA 1
ATOM 608 C C . GLU A 1 76 ? 8.769 -12.685 -18.002 1.00 46.38 76 GLU A C 1
ATOM 610 O O . GLU A 1 76 ? 8.575 -11.635 -17.386 1.00 46.38 76 GLU A O 1
ATOM 615 N N . SER A 1 77 ? 8.811 -13.876 -17.405 1.00 55.56 77 SER A N 1
ATOM 616 C CA . SER A 1 77 ? 9.237 -14.115 -16.033 1.00 55.56 77 SER A CA 1
ATOM 617 C C . SER A 1 77 ? 10.479 -13.260 -15.752 1.00 55.56 77 SER A C 1
ATOM 619 O O . SER A 1 77 ? 11.498 -13.478 -16.408 1.00 55.56 77 SER A O 1
ATOM 621 N N . PRO A 1 78 ? 10.432 -12.290 -14.821 1.00 56.34 78 PRO A N 1
ATOM 622 C CA . PRO A 1 78 ? 11.562 -11.406 -14.604 1.00 56.34 78 PRO A CA 1
ATOM 623 C C . PRO A 1 78 ? 12.739 -12.199 -14.040 1.00 56.34 78 PRO A C 1
ATOM 625 O O . PRO A 1 78 ? 12.637 -12.869 -13.011 1.00 56.34 78 PRO A O 1
ATOM 628 N N . GLU A 1 79 ? 13.836 -12.112 -14.781 1.00 52.22 79 GLU A N 1
ATOM 629 C CA . GLU A 1 79 ? 15.146 -12.665 -14.490 1.00 52.22 79 GLU A CA 1
ATOM 630 C C . GLU A 1 79 ? 15.636 -12.167 -13.122 1.00 52.22 79 GLU A C 1
ATOM 632 O O . GLU A 1 79 ? 15.562 -10.985 -12.776 1.00 52.22 79 GLU A O 1
ATOM 637 N N . GLU A 1 80 ? 16.071 -13.131 -12.322 1.00 53.03 80 GLU A N 1
ATOM 638 C CA . GLU A 1 80 ? 16.511 -13.034 -10.938 1.00 53.03 80 GLU A CA 1
ATOM 639 C C . GLU A 1 80 ? 17.738 -12.110 -10.819 1.00 53.03 80 GLU A C 1
ATOM 641 O O . GLU A 1 80 ? 18.883 -12.539 -10.929 1.00 53.03 80 GLU A O 1
ATOM 646 N N . SER A 1 81 ? 17.512 -10.808 -10.621 1.00 56.16 81 SER A N 1
ATOM 647 C CA . SER A 1 81 ? 18.579 -9.870 -10.264 1.00 56.16 81 SER A CA 1
ATOM 648 C C . SER A 1 81 ? 18.884 -10.009 -8.767 1.00 56.16 81 SER A C 1
ATOM 650 O O . SER A 1 81 ? 18.102 -9.562 -7.924 1.00 56.16 81 SER A O 1
ATOM 652 N N . GLU A 1 82 ? 20.016 -10.650 -8.453 1.00 56.50 82 GLU A N 1
ATOM 653 C CA . GLU A 1 82 ? 20.604 -10.881 -7.119 1.00 56.50 82 GLU A CA 1
ATOM 654 C C . GLU A 1 82 ? 21.022 -9.580 -6.385 1.00 56.50 82 GLU A C 1
ATOM 656 O O . GLU A 1 82 ? 22.165 -9.413 -5.955 1.00 56.50 82 GLU A O 1
ATOM 661 N N 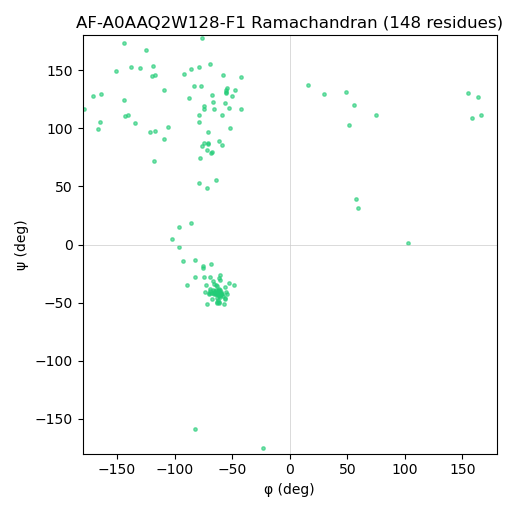. GLU A 1 83 ? 20.112 -8.627 -6.197 1.00 60.34 83 GLU A N 1
ATOM 662 C CA . GLU A 1 83 ? 20.265 -7.635 -5.126 1.00 60.34 83 GLU A CA 1
ATOM 663 C C . GLU A 1 83 ? 19.676 -8.207 -3.821 1.00 60.34 83 GLU A C 1
ATOM 665 O O . GLU A 1 83 ? 18.734 -9.000 -3.883 1.00 60.34 83 GLU A O 1
ATOM 670 N N . PRO A 1 84 ? 20.155 -7.818 -2.617 1.00 72.12 84 PRO A N 1
ATOM 671 C CA . PRO A 1 84 ? 19.524 -8.169 -1.339 1.00 72.12 84 PRO A CA 1
ATOM 672 C C . PRO A 1 84 ? 18.209 -7.387 -1.147 1.00 72.12 84 PRO A C 1
ATOM 67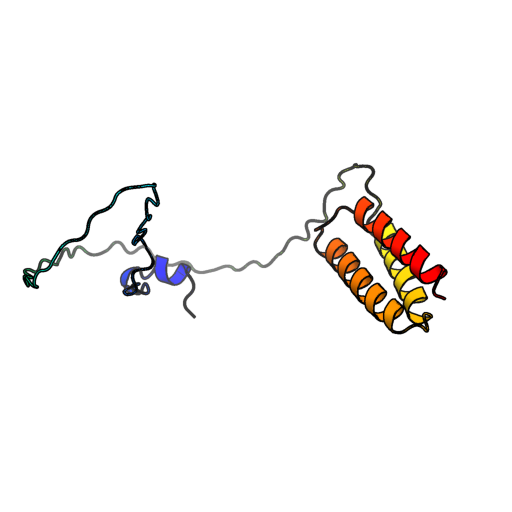4 O O . PRO A 1 84 ? 17.978 -6.739 -0.124 1.00 72.12 84 PRO A O 1
ATOM 677 N N . GLN A 1 85 ? 17.361 -7.387 -2.169 1.00 76.06 85 GLN A N 1
ATOM 678 C CA . GLN A 1 85 ? 16.001 -6.901 -2.106 1.00 76.06 85 GLN A CA 1
ATOM 679 C C . GLN A 1 85 ? 15.148 -7.948 -1.399 1.00 76.06 85 GLN A C 1
ATOM 681 O O . GLN A 1 85 ? 15.267 -9.152 -1.631 1.00 76.06 85 GLN A O 1
ATOM 686 N N . VAL A 1 86 ? 14.281 -7.487 -0.505 1.00 86.12 86 VAL A N 1
ATOM 687 C CA . VAL A 1 86 ? 13.291 -8.342 0.137 1.00 86.12 86 VAL A CA 1
ATOM 688 C C . VAL A 1 86 ? 12.466 -9.023 -0.953 1.00 86.12 86 VAL A C 1
ATOM 690 O O . VAL A 1 86 ? 11.975 -8.376 -1.877 1.00 86.12 86 VAL A O 1
ATOM 693 N N . GLU A 1 87 ? 12.311 -10.342 -0.845 1.00 91.25 87 GLU A N 1
ATOM 694 C CA . GLU A 1 87 ? 11.477 -11.115 -1.762 1.00 91.25 87 GLU A CA 1
ATOM 695 C C . GLU A 1 87 ? 10.054 -10.543 -1.794 1.00 91.25 87 GLU A C 1
ATOM 697 O O . GLU A 1 87 ? 9.427 -10.322 -0.753 1.00 91.25 87 GLU A O 1
ATOM 702 N N . THR A 1 88 ? 9.512 -10.353 -2.997 1.00 92.50 88 THR A N 1
ATOM 703 C CA . THR A 1 88 ? 8.160 -9.816 -3.218 1.00 92.50 88 THR A CA 1
ATOM 704 C C . THR A 1 88 ? 7.096 -10.589 -2.429 1.00 92.50 88 THR A C 1
ATOM 706 O O . THR A 1 88 ? 6.114 -10.009 -1.967 1.00 92.50 88 THR A O 1
ATOM 709 N N . GLU A 1 89 ? 7.281 -11.898 -2.232 1.00 93.31 89 GLU A N 1
ATOM 710 C CA . GLU A 1 89 ? 6.385 -12.741 -1.433 1.00 93.31 89 GLU A CA 1
ATOM 711 C C . GLU A 1 89 ? 6.341 -12.330 0.046 1.00 93.31 89 GLU A C 1
ATOM 713 O O . GLU A 1 89 ? 5.253 -12.198 0.609 1.00 93.31 89 GLU A O 1
ATOM 718 N N . LYS A 1 90 ? 7.494 -12.018 0.649 1.00 94.81 90 LYS A N 1
ATOM 719 C CA . LYS A 1 90 ? 7.579 -11.534 2.037 1.00 94.81 90 LYS A CA 1
ATOM 720 C C . LYS A 1 90 ? 6.846 -10.205 2.201 1.00 94.81 90 LYS A C 1
ATOM 722 O O . LYS A 1 90 ? 6.112 -10.012 3.172 1.00 94.81 90 LYS A O 1
ATOM 727 N N . VAL A 1 91 ? 6.976 -9.309 1.219 1.00 96.12 91 VAL A N 1
ATOM 728 C CA . VAL A 1 91 ? 6.223 -8.047 1.202 1.00 96.12 91 VAL A CA 1
ATOM 729 C C . VAL A 1 91 ? 4.717 -8.319 1.113 1.00 96.12 91 VAL A C 1
ATOM 731 O O . VAL A 1 91 ? 3.947 -7.760 1.895 1.00 96.12 91 VAL A O 1
ATOM 734 N N . LYS A 1 92 ? 4.277 -9.222 0.223 1.00 96.38 92 LYS A N 1
ATOM 735 C CA . LYS A 1 92 ? 2.857 -9.612 0.099 1.00 96.38 92 LYS A CA 1
ATOM 736 C C . LYS A 1 92 ? 2.298 -10.175 1.405 1.00 96.38 92 LYS A C 1
ATOM 738 O O . LYS A 1 92 ? 1.196 -9.795 1.800 1.00 96.38 92 LYS A O 1
ATOM 743 N N . GLU A 1 93 ? 3.042 -11.048 2.080 1.00 96.94 93 GLU A N 1
ATOM 744 C CA . GLU A 1 93 ? 2.638 -11.625 3.365 1.00 96.94 93 GLU A CA 1
ATOM 745 C C . GLU A 1 93 ? 2.430 -10.533 4.424 1.00 96.94 93 GLU A C 1
ATOM 747 O O . GLU A 1 93 ? 1.422 -10.515 5.131 1.00 96.94 93 GLU A O 1
ATOM 752 N N . LYS A 1 94 ? 3.333 -9.555 4.477 1.00 96.56 94 LYS A N 1
ATOM 753 C CA . LYS A 1 94 ? 3.272 -8.442 5.431 1.00 96.56 94 LYS A CA 1
ATOM 754 C C . LYS A 1 94 ? 2.131 -7.470 5.155 1.00 96.56 94 LYS A C 1
ATOM 756 O O . LYS A 1 94 ? 1.459 -7.033 6.090 1.00 96.56 94 LYS A O 1
ATOM 761 N N . LEU A 1 95 ? 1.848 -7.182 3.885 1.00 97.81 95 LEU A N 1
ATOM 762 C CA . LEU A 1 95 ? 0.663 -6.410 3.502 1.00 97.81 95 LEU A CA 1
ATOM 763 C C . LEU A 1 95 ? -0.632 -7.155 3.858 1.00 97.81 95 LEU A C 1
ATOM 765 O O . LEU A 1 95 ? -1.607 -6.524 4.268 1.00 97.81 95 LEU A O 1
ATOM 769 N N . ARG A 1 96 ? -0.643 -8.491 3.769 1.00 97.56 96 ARG A N 1
ATOM 770 C CA . ARG A 1 96 ? -1.777 -9.314 4.209 1.00 97.56 96 ARG A CA 1
ATOM 771 C C . ARG A 1 96 ? -1.952 -9.295 5.731 1.00 97.56 96 ARG A C 1
ATOM 773 O O . ARG A 1 96 ? -3.074 -9.125 6.198 1.00 97.56 96 ARG A O 1
ATOM 780 N N . GLU A 1 97 ? -0.863 -9.379 6.502 1.00 97.38 97 GLU A N 1
ATOM 781 C CA . GLU A 1 97 ? -0.892 -9.195 7.966 1.00 97.38 97 GLU A CA 1
ATOM 782 C C . GLU A 1 97 ? -1.534 -7.841 8.324 1.00 97.38 97 GLU A C 1
ATOM 784 O O . GLU A 1 97 ? -2.378 -7.761 9.222 1.00 97.38 97 GLU A O 1
ATOM 789 N N . ALA A 1 98 ? -1.187 -6.778 7.589 1.00 97.44 98 ALA A N 1
ATOM 790 C CA . ALA A 1 98 ? -1.754 -5.450 7.800 1.00 97.44 98 ALA A CA 1
ATOM 791 C C . ALA A 1 98 ? -3.259 -5.401 7.488 1.00 97.44 98 ALA A C 1
ATOM 793 O O . ALA A 1 98 ? -4.005 -4.799 8.259 1.00 97.44 98 ALA A O 1
ATOM 794 N N . GLU A 1 99 ? -3.734 -6.070 6.431 1.00 97.12 99 GLU A N 1
ATOM 795 C CA . GLU A 1 99 ? -5.175 -6.180 6.135 1.00 97.12 99 GLU A CA 1
ATOM 796 C C . GLU A 1 99 ? -5.959 -6.866 7.256 1.00 97.12 99 GLU A C 1
ATOM 798 O O . GLU A 1 99 ? -7.014 -6.377 7.674 1.00 97.12 99 GLU A O 1
ATOM 803 N N . ASP A 1 100 ? -5.431 -7.969 7.783 1.00 96.88 100 ASP A N 1
ATOM 804 C CA . ASP A 1 100 ? -6.088 -8.723 8.850 1.00 96.88 100 ASP A CA 1
ATOM 805 C C . ASP A 1 100 ? -6.171 -7.920 10.158 1.00 96.88 100 ASP A C 1
ATOM 807 O O . ASP A 1 100 ? -7.129 -8.050 10.932 1.00 96.88 100 ASP A O 1
ATOM 811 N N . LEU A 1 101 ? -5.163 -7.085 10.434 1.00 96.75 101 LEU A N 1
ATOM 812 C CA . LEU A 1 101 ? -5.174 -6.166 11.572 1.00 96.75 101 LEU A CA 1
ATOM 813 C C . LEU A 1 101 ? -6.113 -4.984 11.338 1.00 96.75 101 LEU A C 1
ATOM 815 O O . LEU A 1 101 ? -6.865 -4.633 12.245 1.00 96.75 101 LEU A O 1
ATOM 819 N N . LEU A 1 102 ? -6.130 -4.427 10.126 1.00 96.38 102 LEU A N 1
ATOM 820 C CA . LEU A 1 102 ? -7.008 -3.328 9.729 1.00 96.38 102 LEU A CA 1
ATOM 821 C C . LEU A 1 102 ? -8.491 -3.663 9.948 1.00 96.38 102 LEU A C 1
ATOM 823 O O . LEU A 1 102 ? -9.274 -2.808 10.368 1.00 96.38 102 LEU A O 1
ATOM 827 N N . GLY A 1 103 ? -8.878 -4.921 9.717 1.00 94.75 103 GLY A N 1
ATOM 828 C CA . GLY A 1 103 ? -10.230 -5.410 9.993 1.00 94.75 103 GLY A CA 1
ATOM 829 C C . GLY A 1 103 ? -10.646 -5.311 11.468 1.00 94.75 103 GLY A C 1
ATOM 830 O O . GLY A 1 103 ? -11.837 -5.179 11.748 1.00 94.75 103 GLY A O 1
ATOM 831 N N . LYS A 1 104 ? -9.680 -5.330 12.396 1.00 95.88 104 LYS A N 1
ATOM 832 C CA . LYS A 1 104 ? -9.893 -5.327 13.856 1.00 95.88 104 LYS A CA 1
ATOM 833 C C . LYS A 1 104 ? -9.884 -3.923 14.469 1.00 95.88 104 LYS A C 1
ATOM 835 O O . LYS A 1 104 ? -10.326 -3.775 15.602 1.00 95.88 104 LYS A O 1
ATOM 840 N N . ILE A 1 105 ? -9.416 -2.912 13.735 1.00 96.38 105 ILE A N 1
ATOM 841 C CA . ILE A 1 105 ? -9.376 -1.524 14.213 1.00 96.38 105 ILE A CA 1
ATOM 842 C C . ILE A 1 105 ? -10.795 -0.973 14.375 1.00 96.38 105 ILE A C 1
ATOM 844 O O . ILE A 1 105 ? -11.610 -1.038 13.445 1.00 96.38 105 ILE A O 1
ATOM 848 N N . GLN A 1 106 ? -11.063 -0.407 15.555 1.00 94.50 106 GLN A N 1
ATOM 849 C CA . GLN A 1 106 ? -12.335 0.241 15.885 1.00 94.50 106 GLN A CA 1
ATOM 850 C C . GLN A 1 106 ? -12.350 1.728 15.522 1.00 94.50 106 GLN A C 1
ATOM 852 O O . GLN A 1 106 ? -13.390 2.233 15.104 1.00 94.50 106 GLN A O 1
ATOM 857 N N . ASP A 1 107 ? -11.212 2.419 15.650 1.00 96.25 107 ASP A N 1
ATOM 858 C CA . ASP A 1 107 ? -11.114 3.844 15.332 1.00 96.25 107 ASP A CA 1
ATOM 859 C C . ASP A 1 107 ? -11.327 4.076 13.818 1.00 96.25 107 ASP A C 1
ATOM 861 O O . ASP A 1 107 ? -10.530 3.603 12.998 1.00 96.25 107 ASP A O 1
ATOM 865 N N . PRO A 1 108 ? -12.391 4.797 13.412 1.00 96.06 108 PRO A N 1
ATOM 866 C CA . PRO A 1 108 ? -12.725 4.988 12.004 1.00 96.06 108 PRO A CA 1
ATOM 867 C C . PRO A 1 108 ? -11.721 5.876 11.258 1.00 96.06 108 PRO A C 1
ATOM 869 O O . PRO A 1 108 ? -11.552 5.711 10.046 1.00 96.06 108 PRO A O 1
ATOM 872 N N . ILE A 1 109 ? -11.052 6.799 11.954 1.00 96.25 109 ILE A N 1
ATOM 873 C CA . ILE A 1 109 ? -10.051 7.697 11.371 1.00 96.25 109 ILE A CA 1
ATOM 874 C C . ILE A 1 109 ? -8.802 6.881 11.057 1.00 96.25 109 ILE A C 1
ATOM 876 O O . ILE A 1 109 ? -8.340 6.863 9.916 1.00 96.25 109 ILE A O 1
ATOM 880 N N . ILE A 1 110 ? -8.310 6.128 12.045 1.00 95.62 110 ILE A N 1
ATOM 881 C CA . ILE A 1 110 ? -7.127 5.278 11.875 1.00 95.62 110 ILE A CA 1
ATOM 882 C C . ILE A 1 110 ? -7.391 4.216 10.808 1.00 95.62 110 ILE A C 1
ATOM 884 O O . ILE A 1 110 ? -6.561 4.010 9.925 1.00 95.62 110 ILE A O 1
ATOM 888 N N . LYS A 1 111 ? -8.573 3.591 10.828 1.00 96.50 111 LYS A N 1
ATOM 889 C CA . LYS A 1 111 ? -8.971 2.596 9.828 1.00 96.50 111 LYS A CA 1
ATOM 890 C C . LYS A 1 111 ? -8.986 3.161 8.408 1.00 96.50 111 LYS A C 1
ATOM 892 O O . LYS A 1 111 ? -8.534 2.489 7.486 1.00 96.50 111 LYS A O 1
ATOM 897 N N . SER A 1 112 ? -9.502 4.372 8.212 1.00 97.75 112 SER A N 1
ATOM 898 C CA . SER A 1 112 ? -9.561 4.985 6.879 1.00 97.75 112 SER A CA 1
ATOM 899 C C . SER A 1 112 ? -8.162 5.318 6.359 1.00 97.75 112 SER A C 1
ATOM 901 O O . SER A 1 112 ? -7.819 4.910 5.250 1.00 97.75 112 SER A O 1
ATOM 903 N N . ASN A 1 113 ? -7.329 5.947 7.193 1.00 97.00 113 ASN A N 1
ATOM 904 C CA . ASN A 1 113 ? -5.958 6.313 6.834 1.00 97.00 113 ASN A CA 1
ATOM 905 C C . ASN A 1 113 ? -5.106 5.072 6.536 1.00 97.00 113 ASN A C 1
ATOM 907 O O . ASN A 1 113 ? -4.458 4.987 5.498 1.00 97.00 113 ASN A O 1
ATOM 911 N N . ALA A 1 114 ? -5.161 4.064 7.410 1.00 97.75 114 ALA A N 1
ATOM 912 C CA . ALA A 1 114 ? -4.421 2.822 7.224 1.00 97.75 114 ALA A CA 1
ATOM 913 C C . ALA A 1 114 ? -4.863 2.061 5.964 1.00 97.75 114 ALA A C 1
ATOM 915 O O . ALA A 1 114 ? -4.027 1.475 5.280 1.00 97.75 114 ALA A O 1
ATOM 916 N N . LYS A 1 115 ? -6.158 2.095 5.618 1.00 98.19 115 LYS A N 1
ATOM 917 C CA . LYS A 1 115 ? -6.669 1.507 4.371 1.00 98.19 115 LYS A CA 1
ATOM 918 C C . LYS A 1 115 ? -6.108 2.210 3.135 1.00 98.19 115 LYS A C 1
ATOM 920 O O . LYS A 1 115 ? -5.760 1.539 2.161 1.00 98.19 115 LYS A O 1
ATOM 925 N N . GLU A 1 116 ? -6.037 3.537 3.161 1.00 98.31 116 GLU A N 1
ATOM 926 C CA . GLU A 1 116 ? -5.449 4.330 2.081 1.00 98.31 116 GLU A CA 1
ATOM 927 C C . GLU A 1 116 ? -3.961 4.004 1.915 1.00 98.31 116 GLU A C 1
ATOM 929 O O . GLU A 1 116 ? -3.546 3.627 0.819 1.00 98.31 116 GLU A O 1
ATOM 934 N N . THR A 1 117 ? -3.187 4.028 3.009 1.00 97.94 117 THR A N 1
ATOM 935 C CA . THR A 1 117 ? -1.763 3.657 2.994 1.00 97.94 117 THR A CA 1
ATOM 936 C C . THR A 1 117 ? -1.565 2.251 2.437 1.00 97.94 117 THR A C 1
ATOM 938 O O . THR A 1 117 ? -0.754 2.047 1.541 1.00 97.94 117 THR A O 1
ATOM 941 N N . LEU A 1 118 ? -2.353 1.279 2.900 1.00 98.06 118 LEU A N 1
ATOM 942 C CA . LEU A 1 118 ? -2.267 -0.109 2.452 1.00 98.06 118 LEU A CA 1
ATOM 943 C C . LEU A 1 118 ? -2.567 -0.273 0.960 1.00 98.06 118 LEU A C 1
ATOM 945 O O . LEU A 1 118 ? -1.906 -1.050 0.275 1.00 98.06 118 LEU A O 1
ATOM 949 N N . THR A 1 119 ? -3.544 0.476 0.449 1.00 98.31 119 THR A N 1
ATOM 950 C CA . THR A 1 119 ? -3.859 0.497 -0.985 1.00 98.31 119 THR A CA 1
ATOM 951 C C . THR A 1 119 ? -2.701 1.097 -1.783 1.00 98.31 119 THR A C 1
ATOM 953 O O . THR A 1 119 ? -2.320 0.538 -2.809 1.00 98.31 119 THR A O 1
ATOM 956 N N . GLY A 1 120 ? -2.098 2.182 -1.286 1.00 98.25 120 GLY A N 1
ATOM 957 C CA . GLY A 1 120 ? -0.895 2.780 -1.865 1.00 98.25 120 GLY A CA 1
ATOM 958 C C . GLY A 1 120 ? 0.262 1.784 -1.951 1.00 98.25 120 GLY A C 1
ATOM 959 O O . GLY A 1 120 ? 0.779 1.548 -3.038 1.00 98.25 120 GLY A O 1
ATOM 960 N N . LEU A 1 121 ? 0.590 1.110 -0.845 1.00 98.25 121 LEU A N 1
ATOM 961 C CA . LEU A 1 121 ? 1.663 0.110 -0.797 1.00 98.25 121 LEU A CA 1
ATOM 962 C C . LEU A 1 121 ? 1.430 -1.061 -1.757 1.00 98.25 121 LEU A C 1
ATOM 964 O O . LEU A 1 121 ? 2.356 -1.51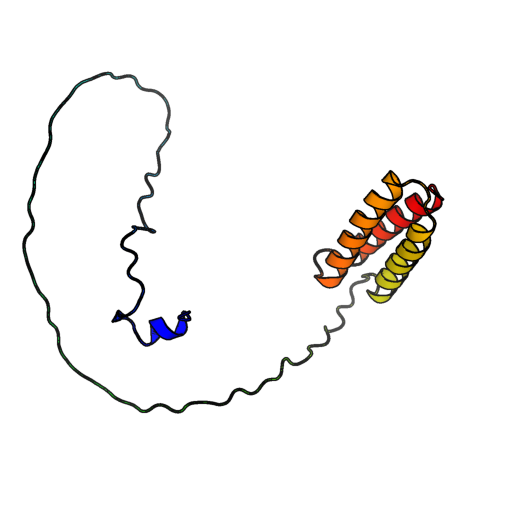1 -2.428 1.00 98.25 121 LEU A O 1
ATOM 968 N N . LYS A 1 122 ? 0.185 -1.541 -1.862 1.00 97.88 122 LYS A N 1
ATOM 969 C CA . LYS A 1 122 ? -0.184 -2.599 -2.813 1.00 97.88 122 LYS A CA 1
ATOM 970 C C . LYS A 1 122 ? -0.010 -2.166 -4.261 1.00 97.88 122 LYS A C 1
ATOM 972 O O . LYS A 1 122 ? 0.494 -2.946 -5.064 1.00 97.88 122 LYS A O 1
ATOM 977 N N . ASN A 1 123 ? -0.413 -0.941 -4.589 1.00 98.38 123 ASN A N 1
ATOM 978 C CA . ASN A 1 123 ? -0.210 -0.389 -5.923 1.00 98.38 123 ASN A CA 1
ATOM 979 C C . ASN A 1 123 ? 1.282 -0.231 -6.218 1.00 98.38 123 ASN A C 1
ATOM 981 O O . ASN A 1 123 ? 1.720 -0.580 -7.310 1.00 98.38 123 ASN A O 1
ATOM 985 N N . ASN A 1 124 ? 2.068 0.215 -5.238 1.00 97.62 124 ASN A N 1
ATOM 986 C CA . ASN A 1 124 ? 3.506 0.372 -5.414 1.00 97.62 124 ASN A CA 1
ATOM 987 C C . ASN A 1 124 ? 4.198 -0.968 -5.677 1.00 97.62 124 ASN A C 1
ATOM 989 O O . ASN A 1 124 ? 5.040 -1.047 -6.566 1.00 97.62 124 ASN A O 1
ATOM 993 N N . LEU A 1 125 ? 3.766 -2.032 -4.993 1.00 96.00 125 LEU A N 1
ATOM 994 C CA . LEU A 1 125 ? 4.231 -3.397 -5.241 1.00 96.00 125 LEU A CA 1
ATOM 995 C C . LEU A 1 125 ? 3.797 -3.934 -6.613 1.00 96.00 125 LEU A C 1
ATOM 997 O O . LEU A 1 125 ? 4.559 -4.635 -7.269 1.00 96.00 125 LEU A O 1
ATOM 1001 N N . LEU A 1 126 ? 2.567 -3.633 -7.040 1.00 96.06 126 LEU A N 1
ATOM 1002 C CA . LEU A 1 126 ? 2.009 -4.117 -8.306 1.00 96.06 126 LEU A CA 1
ATOM 1003 C C . LEU A 1 126 ? 2.671 -3.463 -9.522 1.00 96.06 126 LEU A C 1
ATOM 1005 O O . LEU A 1 126 ? 2.929 -4.134 -10.516 1.00 96.06 126 LEU A O 1
ATOM 1009 N N . PHE A 1 127 ? 2.911 -2.156 -9.447 1.00 95.94 127 PHE A N 1
ATOM 1010 C CA . PHE A 1 127 ? 3.474 -1.370 -10.544 1.00 95.94 127 PHE A CA 1
ATOM 1011 C C . PHE A 1 127 ? 4.992 -1.185 -10.435 1.00 95.94 127 PHE A C 1
ATOM 1013 O O . PHE A 1 127 ? 5.578 -0.547 -11.305 1.00 95.94 127 PHE A O 1
ATOM 1020 N N . GLY A 1 128 ? 5.621 -1.700 -9.371 1.00 94.06 128 GLY A N 1
ATOM 1021 C CA . GLY A 1 128 ? 7.056 -1.548 -9.121 1.00 94.06 128 GLY A CA 1
ATOM 1022 C C . GLY A 1 128 ? 7.499 -0.086 -8.999 1.00 94.06 128 GLY A C 1
ATOM 1023 O O . GLY A 1 128 ? 8.604 0.254 -9.410 1.00 94.06 128 GLY A O 1
ATOM 1024 N N . THR A 1 129 ? 6.639 0.806 -8.489 1.00 96.62 129 THR A N 1
ATOM 1025 C CA . THR A 1 129 ? 6.959 2.245 -8.361 1.00 96.62 129 THR A CA 1
ATOM 1026 C C . THR A 1 129 ? 7.919 2.536 -7.207 1.00 96.62 129 THR A C 1
ATOM 1028 O O . THR A 1 129 ? 8.555 3.589 -7.195 1.00 96.62 129 THR A O 1
ATOM 1031 N N . GLN A 1 130 ? 8.012 1.621 -6.241 1.00 95.56 130 GLN A N 1
ATOM 1032 C CA . GLN A 1 130 ? 8.984 1.621 -5.151 1.00 95.56 130 GLN A CA 1
ATOM 1033 C C . GLN A 1 130 ? 9.648 0.246 -5.073 1.00 95.56 130 GLN A C 1
ATOM 1035 O O . GLN A 1 130 ? 9.039 -0.765 -5.424 1.00 95.56 130 GLN A O 1
ATOM 1040 N N . ASP A 1 131 ? 10.882 0.211 -4.581 1.00 94.88 131 ASP A N 1
ATOM 1041 C CA . ASP A 1 131 ? 11.586 -1.037 -4.312 1.00 94.88 131 ASP A CA 1
ATOM 1042 C C . ASP A 1 131 ? 10.958 -1.802 -3.132 1.00 94.88 131 ASP A C 1
ATOM 1044 O O . ASP A 1 131 ? 10.340 -1.226 -2.227 1.00 94.88 131 ASP A O 1
ATOM 1048 N N . ASN A 1 132 ? 11.152 -3.122 -3.116 1.00 95.50 132 ASN A N 1
ATOM 1049 C CA . ASN A 1 132 ? 10.575 -3.990 -2.091 1.00 95.50 132 ASN A CA 1
ATOM 1050 C C . ASN A 1 132 ? 11.050 -3.648 -0.672 1.00 95.50 132 ASN A C 1
ATOM 1052 O O . ASN A 1 132 ? 10.283 -3.833 0.270 1.00 95.50 132 ASN A O 1
ATOM 1056 N N . ASN A 1 133 ? 12.271 -3.132 -0.491 1.00 95.25 133 ASN A N 1
ATOM 1057 C CA . ASN A 1 133 ? 12.797 -2.783 0.833 1.00 95.25 133 ASN A CA 1
ATOM 1058 C C . ASN A 1 133 ? 12.065 -1.566 1.407 1.00 95.25 133 ASN A C 1
ATOM 1060 O O . ASN A 1 133 ? 11.683 -1.560 2.580 1.00 95.25 133 ASN A O 1
ATOM 1064 N N . THR A 1 134 ? 11.816 -0.560 0.571 1.00 96.94 134 THR A N 1
ATOM 1065 C CA . THR A 1 134 ? 11.031 0.623 0.924 1.00 96.94 134 THR A CA 1
ATOM 1066 C C . THR A 1 134 ? 9.594 0.236 1.266 1.00 96.94 134 THR A C 1
ATOM 1068 O O . THR A 1 134 ? 9.107 0.588 2.344 1.00 96.94 134 THR A O 1
ATOM 1071 N N . ILE A 1 135 ? 8.938 -0.562 0.413 1.00 97.25 135 ILE A N 1
ATOM 1072 C CA . ILE A 1 135 ? 7.571 -1.046 0.672 1.00 97.25 135 ILE A CA 1
ATOM 1073 C C . ILE A 1 135 ? 7.535 -1.869 1.965 1.00 97.25 135 ILE A C 1
ATOM 1075 O O . ILE A 1 135 ? 6.604 -1.729 2.759 1.00 97.25 135 ILE A O 1
ATOM 1079 N N . MET A 1 136 ? 8.559 -2.690 2.218 1.00 96.88 136 MET A N 1
ATOM 1080 C CA . MET A 1 136 ? 8.664 -3.484 3.439 1.00 96.88 136 MET A CA 1
ATOM 1081 C C . MET A 1 136 ? 8.728 -2.587 4.685 1.00 96.88 136 MET A C 1
ATOM 1083 O O . MET A 1 136 ? 7.933 -2.751 5.610 1.00 96.88 136 MET A O 1
ATOM 1087 N N . ALA A 1 137 ? 9.612 -1.589 4.696 1.00 97.19 137 ALA A N 1
ATOM 1088 C CA . ALA A 1 137 ? 9.747 -0.665 5.820 1.00 97.19 137 ALA A CA 1
ATOM 1089 C C . ALA A 1 137 ? 8.460 0.141 6.078 1.00 97.19 137 ALA A C 1
ATOM 1091 O O . ALA A 1 137 ? 8.089 0.388 7.228 1.00 97.19 137 ALA A O 1
ATOM 1092 N N . GLU A 1 138 ? 7.756 0.561 5.026 1.00 97.75 138 GLU A N 1
ATOM 1093 C CA . GLU A 1 138 ? 6.468 1.248 5.161 1.00 97.75 138 GLU A CA 1
ATOM 1094 C C . GLU A 1 138 ? 5.359 0.312 5.665 1.00 97.75 138 GLU A C 1
ATOM 1096 O O . GLU A 1 138 ? 4.584 0.696 6.547 1.00 97.75 138 GLU A O 1
ATOM 1101 N N . ALA A 1 139 ? 5.319 -0.935 5.188 1.00 97.81 139 ALA A N 1
ATOM 1102 C CA . ALA A 1 139 ? 4.397 -1.951 5.684 1.00 97.81 139 ALA A CA 1
ATOM 1103 C C . ALA A 1 139 ? 4.630 -2.251 7.174 1.00 97.81 139 ALA A C 1
ATOM 1105 O O . ALA A 1 139 ? 3.671 -2.379 7.933 1.00 97.81 139 ALA A O 1
ATOM 1106 N N . GLU A 1 140 ? 5.883 -2.304 7.630 1.00 97.38 140 GLU A N 1
ATOM 1107 C CA . GLU A 1 140 ? 6.214 -2.487 9.048 1.00 97.38 140 GLU A CA 1
ATOM 1108 C C . GLU A 1 140 ? 5.758 -1.312 9.918 1.00 97.38 140 GLU A C 1
ATOM 1110 O O . GLU A 1 140 ? 5.190 -1.528 10.992 1.00 97.38 140 GLU A O 1
ATOM 1115 N N . LYS A 1 141 ? 5.931 -0.071 9.446 1.00 97.81 141 LYS A N 1
ATOM 1116 C CA . LYS A 1 141 ? 5.402 1.121 10.132 1.00 97.81 141 LYS A CA 1
ATOM 1117 C C . LYS A 1 141 ? 3.880 1.070 10.240 1.00 97.81 141 LYS A C 1
ATOM 1119 O O . LYS A 1 141 ? 3.331 1.349 11.306 1.00 97.81 141 LYS A O 1
ATOM 1124 N N . LEU A 1 142 ? 3.201 0.674 9.162 1.00 97.94 142 LEU A N 1
ATOM 1125 C CA . LEU A 1 142 ? 1.751 0.496 9.157 1.00 97.94 142 LEU A CA 1
ATOM 1126 C C . LEU A 1 142 ? 1.322 -0.591 10.155 1.00 97.94 142 LEU A C 1
ATOM 1128 O O . LEU A 1 142 ? 0.391 -0.386 10.929 1.00 97.94 142 LEU A O 1
ATOM 1132 N N . LEU A 1 143 ? 2.024 -1.726 10.187 1.00 97.50 143 LEU A N 1
ATOM 1133 C CA . LEU A 1 143 ? 1.769 -2.805 11.142 1.00 97.50 143 LEU A CA 1
ATOM 1134 C C . LEU A 1 143 ? 1.944 -2.351 12.593 1.00 97.50 143 LEU A C 1
ATOM 1136 O O . LEU A 1 143 ? 1.130 -2.727 13.436 1.00 97.50 143 LEU A O 1
ATOM 1140 N N . ALA A 1 144 ? 2.978 -1.563 12.894 1.00 97.38 144 ALA A N 1
ATOM 1141 C CA . ALA A 1 144 ? 3.198 -1.011 14.229 1.00 97.38 144 ALA A CA 1
ATOM 1142 C C . ALA A 1 144 ? 2.032 -0.105 14.651 1.00 97.38 144 ALA A C 1
ATOM 1144 O O . ALA A 1 144 ? 1.417 -0.349 15.689 1.00 97.38 144 ALA A O 1
ATOM 1145 N N . LEU A 1 145 ? 1.638 0.839 13.788 1.00 96.19 145 LEU A N 1
ATOM 1146 C CA . LEU A 1 145 ? 0.494 1.723 14.025 1.00 96.19 145 LEU A CA 1
ATOM 1147 C C . LEU A 1 145 ? -0.796 0.929 14.291 1.00 96.19 145 LEU A C 1
ATOM 1149 O O . LEU A 1 145 ? -1.525 1.207 15.242 1.00 96.19 145 LEU A O 1
ATOM 1153 N N . LEU A 1 146 ? -1.073 -0.093 13.475 1.00 96.44 146 LEU A N 1
ATOM 1154 C CA . LEU A 1 146 ? -2.256 -0.947 13.621 1.00 96.44 146 LEU A CA 1
ATOM 1155 C C . LEU A 1 146 ? -2.229 -1.790 14.905 1.00 96.44 146 LEU A C 1
ATOM 1157 O O . LEU A 1 146 ? -3.281 -2.105 15.458 1.00 96.44 146 LEU A O 1
ATOM 1161 N N . LYS A 1 147 ? -1.046 -2.181 15.386 1.00 95.19 147 LYS A N 1
ATOM 1162 C CA . LYS A 1 147 ? -0.896 -2.914 16.653 1.00 95.19 147 LYS A CA 1
ATO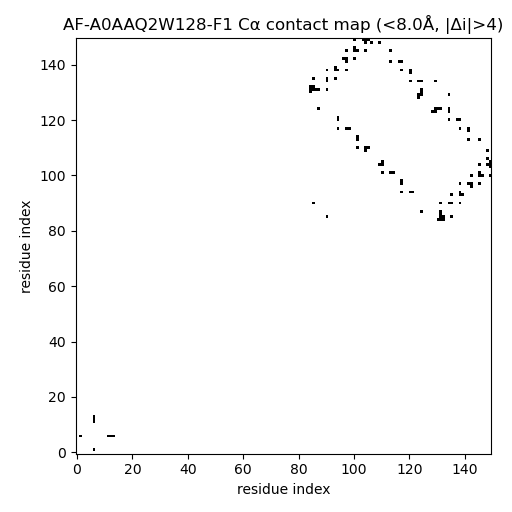M 1163 C C . LYS A 1 147 ? -1.128 -2.008 17.862 1.00 95.19 147 LYS A C 1
ATOM 1165 O O . LYS A 1 147 ? -1.698 -2.477 18.841 1.00 95.19 147 LYS A O 1
ATOM 1170 N N . GLU A 1 148 ? -0.734 -0.741 17.778 1.00 94.50 148 GLU A N 1
ATOM 1171 C CA . GLU A 1 148 ? -0.961 0.265 18.825 1.00 94.50 148 GLU A CA 1
ATOM 1172 C C . GLU A 1 148 ? -2.416 0.752 18.878 1.00 94.50 148 GLU A C 1
ATOM 1174 O O . GLU A 1 148 ? -2.908 1.122 19.939 1.00 94.50 148 GLU A O 1
ATOM 1179 N N . SER A 1 149 ? -3.117 0.712 17.743 1.00 90.62 149 SER A N 1
ATOM 1180 C CA . SER A 1 149 ? -4.473 1.262 17.576 1.00 90.62 149 SER A CA 1
ATOM 1181 C C . SER A 1 149 ? -5.599 0.231 17.747 1.00 90.62 149 SER A C 1
ATOM 1183 O O . SER A 1 149 ? -6.720 0.444 17.273 1.00 90.62 149 SER A O 1
ATOM 1185 N N . LYS A 1 150 ? -5.278 -0.927 18.325 1.00 77.81 150 LYS A N 1
ATOM 1186 C CA . LYS A 1 150 ? -6.110 -2.134 18.328 1.00 77.81 150 LYS A CA 1
ATOM 1187 C C . LYS A 1 150 ? -7.074 -2.217 19.506 1.00 77.81 150 LYS A C 1
ATOM 1189 O O . LYS A 1 150 ? -6.690 -1.791 20.615 1.00 77.81 150 LYS A O 1
#

Secondary structure (DSSP, 8-state):
---HHHHHH-GGGS---TT--S------------------------------------------------------------S-PPPHHHHHHHHHHHHHHHTT---HHHHHHHHHHHHHHHHHHHHT-S-HHHHHHHHHHHHHHHHHT-

Radius of gyration: 31.92 Å; Cα contacts (8 Å, |Δi|>4): 66; chains: 1; bounding box: 33×71×81 Å

pLDDT: mean 72.56, std 22.42, range [33.72, 98.38]